Protein AF-A0A526YGH2-F1 (afdb_monomer_lite)

Radius of gyration: 30.66 Å; chains: 1; bounding box: 56×31×83 Å

Sequence (84 aa):
VVLAAILLIVPGFITDILGILLLLPPVRDLAWRRLKGRIVMATSFGTGGFRARQRDKTIDLDDSDYSRGDEHGPDSPWRRLKDE

Structure (mmCIF, N/CA/C/O backbone):
data_AF-A0A526YGH2-F1
#
_entry.id   AF-A0A526YGH2-F1
#
loop_
_atom_site.group_PDB
_atom_site.id
_atom_site.type_symbol
_atom_site.label_atom_id
_atom_site.label_alt_id
_atom_site.label_comp_id
_atom_site.label_asym_id
_atom_site.label_entity_id
_atom_site.label_seq_id
_atom_site.pdbx_PDB_ins_code
_atom_site.Cartn_x
_atom_site.Cartn_y
_atom_site.Cartn_z
_atom_site.occupancy
_atom_site.B_iso_or_equiv
_atom_site.auth_seq_id
_atom_site.auth_comp_id
_atom_site.auth_asym_id
_atom_site.auth_atom_id
_atom_site.pdbx_PDB_model_num
ATOM 1 N N . VAL A 1 1 ? 22.034 -10.099 -24.103 1.00 73.00 1 VAL A N 1
ATOM 2 C CA . VAL A 1 1 ? 21.225 -8.867 -24.293 1.00 73.00 1 VAL A CA 1
ATOM 3 C C . VAL A 1 1 ? 19.720 -9.105 -24.208 1.00 73.00 1 VAL A C 1
ATOM 5 O O . VAL A 1 1 ? 19.088 -8.434 -23.410 1.00 73.00 1 VAL A O 1
ATOM 8 N N . VAL A 1 2 ? 19.141 -10.080 -24.921 1.00 83.56 2 VAL A N 1
ATOM 9 C CA . VAL A 1 2 ? 17.677 -10.332 -24.917 1.00 83.56 2 VAL A CA 1
ATOM 10 C C . VAL A 1 2 ? 17.106 -10.640 -23.525 1.00 83.56 2 VAL A C 1
ATOM 12 O O . VAL A 1 2 ? 16.117 -10.037 -23.126 1.00 83.56 2 VAL A O 1
ATOM 15 N N . LEU A 1 3 ? 17.758 -11.514 -22.749 1.00 84.69 3 LEU A N 1
ATOM 16 C CA . LEU A 1 3 ? 17.311 -11.832 -21.388 1.00 84.69 3 LEU A CA 1
ATOM 17 C C . LEU A 1 3 ? 17.319 -10.593 -20.482 1.00 84.69 3 LEU A C 1
ATOM 19 O O . LEU A 1 3 ? 16.371 -10.382 -19.742 1.00 84.69 3 LEU A O 1
ATOM 23 N N . ALA A 1 4 ? 18.348 -9.747 -20.593 1.00 84.00 4 ALA A N 1
ATOM 24 C CA . ALA A 1 4 ? 18.441 -8.496 -19.844 1.00 84.00 4 ALA A CA 1
ATOM 25 C C . ALA A 1 4 ? 17.341 -7.500 -20.247 1.00 84.00 4 ALA A C 1
ATOM 27 O O . ALA A 1 4 ? 16.803 -6.823 -19.384 1.00 84.00 4 ALA A O 1
ATOM 28 N N . ALA A 1 5 ? 16.959 -7.452 -21.527 1.00 82.44 5 ALA A N 1
ATOM 29 C CA . ALA A 1 5 ? 15.844 -6.629 -21.993 1.00 82.44 5 ALA A CA 1
ATOM 30 C C . ALA A 1 5 ? 14.493 -7.111 -21.427 1.00 82.44 5 ALA A C 1
ATOM 32 O O . ALA A 1 5 ? 13.710 -6.303 -20.935 1.00 82.44 5 ALA A O 1
ATOM 33 N N . ILE A 1 6 ? 14.243 -8.425 -21.415 1.00 85.88 6 ILE A N 1
ATOM 34 C CA . ILE A 1 6 ? 13.043 -9.012 -20.792 1.00 85.88 6 ILE A CA 1
ATOM 35 C C . ILE A 1 6 ? 13.046 -8.746 -19.284 1.00 85.88 6 ILE A C 1
ATOM 37 O O . ILE A 1 6 ? 12.045 -8.303 -18.732 1.00 85.88 6 ILE A O 1
ATOM 41 N N . LEU A 1 7 ? 14.187 -8.947 -18.622 1.00 82.50 7 LEU A N 1
ATOM 42 C CA . LEU A 1 7 ? 14.345 -8.703 -17.190 1.00 82.50 7 LEU A CA 1
ATOM 43 C C . LEU A 1 7 ? 14.252 -7.216 -16.817 1.00 82.50 7 LEU A C 1
ATOM 45 O O . LEU A 1 7 ? 14.071 -6.919 -15.647 1.00 82.50 7 LEU A O 1
ATOM 49 N N . LEU A 1 8 ? 14.374 -6.291 -17.774 1.00 79.44 8 LEU A N 1
ATOM 50 C CA . LEU A 1 8 ? 14.172 -4.856 -17.559 1.00 79.44 8 LEU A CA 1
ATOM 51 C C . LEU A 1 8 ? 12.686 -4.475 -17.676 1.00 79.44 8 LEU A C 1
ATOM 53 O O . LEU A 1 8 ? 12.192 -3.659 -16.904 1.00 79.44 8 LEU A O 1
ATOM 57 N N . ILE A 1 9 ? 11.967 -5.094 -18.617 1.00 78.56 9 ILE A N 1
ATOM 58 C CA . ILE A 1 9 ? 10.542 -4.835 -18.876 1.00 78.56 9 ILE A CA 1
ATOM 59 C C . ILE A 1 9 ? 9.662 -5.519 -17.824 1.00 78.56 9 ILE A C 1
ATOM 61 O O . ILE A 1 9 ? 8.773 -4.895 -17.252 1.00 78.56 9 ILE A O 1
ATOM 65 N N . VAL A 1 10 ? 9.912 -6.798 -17.544 1.00 86.81 10 VAL A N 1
ATOM 66 C CA . VAL A 1 10 ? 9.060 -7.643 -16.694 1.00 86.81 10 VAL A CA 1
ATOM 67 C C . VAL A 1 10 ? 8.868 -7.114 -15.263 1.00 86.81 10 VAL A C 1
ATOM 69 O O . VAL A 1 10 ? 7.719 -7.092 -14.816 1.00 86.81 10 VAL A O 1
ATOM 72 N N . PRO A 1 11 ? 9.903 -6.666 -14.521 1.00 81.00 11 PRO A N 1
ATOM 73 C CA . PRO A 1 11 ? 9.703 -6.236 -13.137 1.00 81.00 11 PRO A CA 1
ATOM 74 C C . PRO A 1 11 ? 8.867 -4.955 -13.032 1.00 81.00 11 PRO A C 1
ATOM 76 O O . PRO A 1 11 ? 8.011 -4.857 -12.149 1.00 81.00 11 PRO A O 1
ATOM 79 N N . GLY A 1 12 ? 9.065 -3.999 -13.947 1.00 82.88 12 GLY A N 1
ATOM 80 C CA . GLY A 1 12 ? 8.267 -2.772 -14.006 1.00 82.88 12 GLY A CA 1
ATOM 81 C C . GLY A 1 12 ? 6.841 -3.028 -14.494 1.00 82.88 12 GLY A C 1
ATOM 82 O O . GLY A 1 12 ? 5.891 -2.556 -13.880 1.00 82.88 12 GLY A O 1
ATOM 83 N N . PHE A 1 13 ? 6.685 -3.844 -15.538 1.00 88.19 13 PHE A N 1
ATOM 84 C CA . PHE A 1 13 ? 5.399 -4.132 -16.178 1.00 88.19 13 PHE A CA 1
ATOM 85 C C . PHE A 1 13 ? 4.409 -4.861 -15.261 1.00 88.19 13 PHE A C 1
ATOM 87 O O . PHE A 1 13 ? 3.239 -4.491 -15.191 1.00 88.19 13 PHE A O 1
ATOM 94 N N . ILE A 1 14 ? 4.862 -5.877 -14.516 1.00 88.31 14 ILE A N 1
ATOM 95 C CA . ILE A 1 14 ? 3.974 -6.597 -13.587 1.00 88.31 14 ILE A CA 1
ATOM 96 C C . ILE A 1 14 ? 3.523 -5.679 -12.447 1.00 88.31 14 ILE A C 1
ATOM 98 O O . ILE A 1 14 ? 2.353 -5.695 -12.064 1.00 88.31 14 ILE A O 1
ATOM 102 N N . THR A 1 15 ? 4.434 -4.858 -11.927 1.00 87.00 15 THR A N 1
ATOM 103 C CA . THR A 1 15 ? 4.124 -3.921 -10.842 1.00 87.00 15 THR A CA 1
ATOM 104 C C . THR A 1 15 ? 3.182 -2.806 -11.310 1.00 87.00 15 THR A C 1
ATOM 106 O O . THR A 1 15 ? 2.277 -2.446 -10.563 1.00 87.00 15 THR A O 1
ATOM 109 N N . ASP A 1 16 ? 3.331 -2.315 -12.545 1.00 89.44 16 ASP A N 1
ATOM 110 C CA . ASP A 1 16 ? 2.449 -1.310 -13.161 1.00 89.44 16 ASP A CA 1
ATOM 111 C C . ASP A 1 16 ? 1.009 -1.825 -13.310 1.00 89.44 16 ASP A C 1
ATOM 113 O O . ASP A 1 16 ? 0.066 -1.194 -12.831 1.00 89.44 16 ASP A O 1
ATOM 117 N N . ILE A 1 17 ? 0.834 -3.041 -13.845 1.00 92.69 17 ILE A N 1
ATOM 118 C CA . ILE A 1 17 ? -0.486 -3.681 -13.947 1.00 92.69 17 ILE A CA 1
ATOM 119 C C . ILE A 1 17 ? -1.114 -3.860 -12.566 1.00 92.69 17 ILE A C 1
ATOM 121 O O . ILE A 1 17 ? -2.284 -3.533 -12.379 1.00 92.69 17 ILE A O 1
ATOM 125 N N . LEU A 1 18 ? -0.359 -4.369 -11.588 1.00 91.56 18 LEU A N 1
ATOM 126 C CA . LEU A 1 18 ? -0.866 -4.545 -10.225 1.00 91.56 18 LEU A CA 1
ATOM 127 C C . LEU A 1 18 ? -1.227 -3.206 -9.574 1.00 91.56 18 LEU A C 1
ATOM 129 O O . LEU A 1 18 ? -2.236 -3.133 -8.876 1.00 91.56 18 LEU A O 1
ATOM 133 N N . GLY A 1 19 ? -0.445 -2.153 -9.822 1.00 89.56 19 GLY A N 1
ATOM 134 C CA . GLY A 1 19 ? -0.713 -0.798 -9.349 1.00 89.56 19 GLY A CA 1
ATOM 135 C C . GLY A 1 19 ? -2.005 -0.229 -9.929 1.00 89.56 19 GLY A C 1
ATOM 136 O O . GLY A 1 19 ? -2.873 0.208 -9.175 1.00 89.56 19 GLY A O 1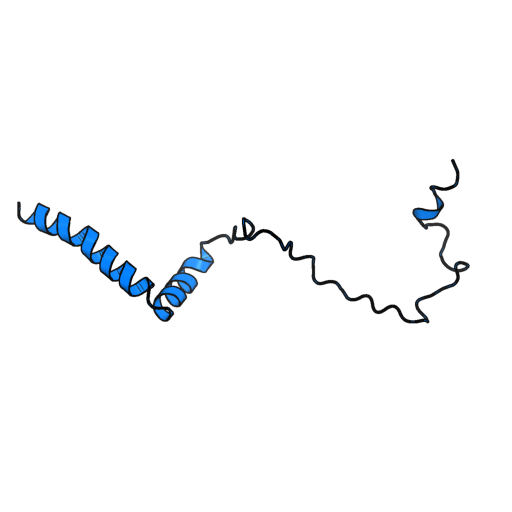
ATOM 137 N N . ILE A 1 20 ? -2.180 -0.313 -11.250 1.00 93.12 20 ILE A N 1
ATOM 138 C CA . ILE A 1 20 ? -3.407 0.114 -11.938 1.00 93.12 20 ILE A CA 1
ATOM 139 C C . ILE A 1 20 ? -4.610 -0.703 -11.457 1.00 93.12 20 ILE A C 1
ATOM 141 O O . ILE A 1 20 ? -5.677 -0.147 -11.193 1.00 93.12 20 ILE A O 1
ATOM 145 N N . LEU A 1 21 ? -4.446 -2.015 -11.282 1.00 92.69 21 LEU A N 1
ATOM 146 C CA . LEU A 1 21 ? -5.506 -2.881 -10.782 1.00 92.69 21 LEU A CA 1
ATOM 147 C C . LEU A 1 21 ? -5.906 -2.481 -9.353 1.00 92.69 21 LEU A C 1
ATOM 149 O O . LEU A 1 21 ? -7.092 -2.413 -9.060 1.00 92.69 21 LEU A O 1
ATOM 153 N N . LEU A 1 22 ? -4.947 -2.152 -8.480 1.00 89.56 22 LEU A N 1
ATOM 154 C CA . LEU A 1 22 ? -5.200 -1.724 -7.098 1.00 89.56 22 LEU A CA 1
ATOM 155 C C . LEU A 1 22 ? -5.870 -0.340 -6.998 1.00 89.56 22 LEU A C 1
ATOM 157 O O . LEU A 1 22 ? -6.515 -0.055 -5.989 1.00 89.56 22 LEU A O 1
ATOM 161 N N . LEU A 1 23 ? -5.749 0.517 -8.020 1.00 90.25 23 LEU A N 1
ATOM 162 C CA . LEU A 1 23 ? -6.488 1.785 -8.081 1.00 90.25 23 LEU A CA 1
ATOM 163 C C . LEU A 1 23 ? -8.000 1.560 -8.207 1.00 90.25 23 LEU A C 1
ATOM 165 O O . LEU A 1 23 ? -8.784 2.410 -7.780 1.00 90.25 23 LEU A O 1
ATOM 169 N N . LEU A 1 24 ? -8.423 0.412 -8.745 1.00 93.00 24 LEU A N 1
ATOM 170 C CA . LEU A 1 24 ? -9.833 0.057 -8.804 1.00 93.00 24 LEU A CA 1
ATOM 171 C C . LEU A 1 24 ? -10.354 -0.263 -7.389 1.00 93.00 24 LEU A C 1
ATOM 173 O O . LEU A 1 24 ? -9.847 -1.187 -6.739 1.00 93.00 24 LEU A O 1
ATOM 177 N N . PRO A 1 25 ? -11.425 0.416 -6.926 1.00 84.00 25 PRO A N 1
ATOM 178 C CA . PRO A 1 25 ? -12.019 0.184 -5.609 1.00 84.00 25 PRO A CA 1
ATOM 179 C C . PRO A 1 25 ? -12.281 -1.296 -5.265 1.00 84.00 25 PRO A C 1
ATOM 181 O O . PRO A 1 25 ? -11.872 -1.720 -4.182 1.00 84.00 25 PRO A O 1
ATOM 184 N N . PRO A 1 26 ? -12.878 -2.125 -6.153 1.00 86.25 26 PRO A N 1
ATOM 185 C CA . PRO A 1 26 ? -13.177 -3.517 -5.807 1.00 86.25 26 PRO A CA 1
ATOM 186 C C . PRO A 1 26 ? -11.921 -4.379 -5.606 1.00 86.25 26 PRO A C 1
ATOM 188 O O . PRO A 1 26 ? -11.926 -5.310 -4.799 1.00 86.25 26 PRO A O 1
ATOM 191 N N . VAL A 1 27 ? -10.831 -4.074 -6.313 1.00 90.06 27 VAL A N 1
ATOM 192 C CA . VAL A 1 27 ? -9.573 -4.830 -6.227 1.00 90.06 27 VAL A CA 1
ATOM 193 C C . VAL A 1 27 ? -8.853 -4.488 -4.930 1.00 90.06 27 VAL A C 1
ATOM 195 O O . VAL A 1 27 ? -8.381 -5.389 -4.232 1.00 90.06 27 VAL A O 1
ATOM 198 N N . ARG A 1 28 ? -8.817 -3.198 -4.573 1.00 86.31 28 ARG A N 1
ATOM 199 C CA . ARG A 1 28 ? -8.260 -2.739 -3.299 1.00 86.31 28 ARG A CA 1
ATOM 200 C C . ARG A 1 28 ? -8.941 -3.423 -2.120 1.00 86.31 28 ARG A C 1
ATOM 202 O O . ARG A 1 28 ? -8.254 -3.908 -1.225 1.00 86.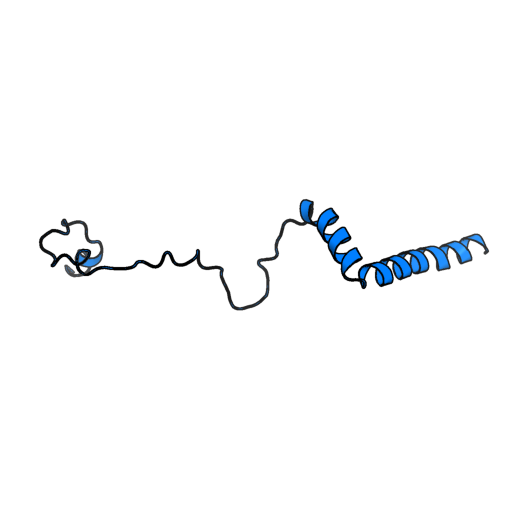31 28 ARG A O 1
ATOM 209 N N . ASP A 1 29 ? -10.268 -3.515 -2.136 1.00 86.38 29 ASP A N 1
ATOM 210 C CA . ASP A 1 29 ? -11.031 -4.132 -1.050 1.00 86.38 29 ASP A CA 1
ATOM 211 C C . ASP A 1 29 ? -10.732 -5.632 -0.918 1.00 86.38 29 ASP A C 1
ATOM 213 O O . ASP A 1 29 ? -10.611 -6.152 0.195 1.00 86.38 29 ASP A O 1
ATOM 217 N N . LEU A 1 30 ? -10.559 -6.338 -2.040 1.00 87.88 30 LEU A N 1
ATOM 218 C CA . LEU A 1 30 ? -10.149 -7.743 -2.044 1.00 87.88 30 LEU A CA 1
ATOM 219 C C . LEU A 1 30 ? -8.725 -7.923 -1.497 1.00 87.88 30 LEU A C 1
ATOM 221 O O . LEU A 1 30 ? -8.490 -8.807 -0.666 1.00 87.88 30 LEU A O 1
ATOM 225 N N . ALA A 1 31 ? -7.793 -7.065 -1.918 1.00 87.06 31 ALA A N 1
ATOM 226 C CA . ALA A 1 31 ? -6.425 -7.052 -1.409 1.00 87.06 31 ALA A CA 1
ATOM 227 C C . ALA A 1 31 ? -6.401 -6.789 0.107 1.00 87.06 31 ALA A C 1
ATOM 229 O O . ALA A 1 31 ? -5.756 -7.527 0.855 1.00 87.06 31 ALA A O 1
ATOM 230 N N . TRP A 1 32 ? -7.192 -5.821 0.585 1.00 86.38 32 TRP A N 1
ATOM 231 C CA . TRP A 1 32 ? -7.341 -5.516 2.010 1.00 86.38 32 TRP A CA 1
ATOM 232 C C . TRP A 1 32 ? -7.920 -6.688 2.796 1.00 86.38 32 TRP A C 1
ATOM 234 O O . TRP A 1 32 ? -7.400 -7.022 3.856 1.00 86.38 32 TRP A O 1
ATOM 244 N N . ARG A 1 33 ? -8.953 -7.366 2.284 1.00 84.56 33 ARG A N 1
ATOM 245 C CA . ARG A 1 33 ? -9.534 -8.553 2.940 1.00 84.56 33 ARG A CA 1
ATOM 246 C C . ARG A 1 33 ? -8.511 -9.675 3.116 1.00 84.56 33 ARG A C 1
ATOM 248 O O . ARG A 1 33 ? -8.536 -10.353 4.140 1.00 84.56 33 ARG A O 1
ATOM 255 N N . ARG A 1 34 ? -7.603 -9.859 2.152 1.00 83.62 34 ARG A N 1
ATOM 256 C CA . ARG A 1 34 ? -6.528 -10.862 2.230 1.00 83.62 34 ARG A CA 1
ATOM 257 C C . ARG A 1 34 ? -5.378 -10.446 3.145 1.00 83.62 34 ARG A C 1
ATOM 259 O O . ARG A 1 34 ? -4.787 -11.313 3.782 1.00 83.62 34 ARG A O 1
ATOM 266 N N . LEU A 1 35 ? -5.083 -9.151 3.242 1.00 80.69 35 LEU A N 1
ATOM 267 C CA . LEU A 1 35 ? -3.948 -8.639 4.014 1.00 80.69 35 LEU A CA 1
ATOM 268 C C . LEU A 1 35 ? -4.306 -8.264 5.467 1.00 80.69 35 LEU A C 1
ATOM 270 O O . LEU A 1 35 ? -3.443 -8.312 6.343 1.00 80.69 35 LEU A O 1
ATOM 274 N N . LYS A 1 36 ? -5.587 -7.986 5.759 1.00 75.94 36 LYS A N 1
ATOM 275 C CA . LYS A 1 36 ? -6.110 -7.588 7.084 1.00 75.94 36 LYS A CA 1
ATOM 276 C C . LYS A 1 36 ? -5.742 -8.556 8.211 1.00 75.94 36 LYS A C 1
ATOM 278 O O . LYS A 1 36 ? -5.551 -8.115 9.335 1.00 75.94 36 LYS A O 1
ATOM 283 N N . GLY A 1 37 ? -5.631 -9.855 7.931 1.00 73.94 37 GLY A N 1
ATOM 284 C CA . GLY A 1 37 ? -5.271 -10.856 8.943 1.00 73.94 37 GLY A CA 1
ATOM 285 C C . GLY A 1 37 ? -3.811 -10.796 9.408 1.00 73.94 37 GLY A C 1
ATOM 286 O O . GLY A 1 37 ? -3.491 -11.364 10.445 1.00 73.94 37 GLY A O 1
ATOM 287 N N . ARG A 1 38 ? -2.925 -10.129 8.652 1.00 69.75 38 ARG A N 1
ATOM 288 C CA . ARG A 1 38 ? -1.485 -10.014 8.957 1.00 69.75 38 ARG A CA 1
ATOM 289 C C . ARG A 1 38 ? -1.062 -8.610 9.378 1.00 69.75 38 ARG A C 1
ATOM 291 O O . ARG A 1 38 ? 0.021 -8.440 9.926 1.00 69.75 38 ARG A O 1
ATOM 298 N N . ILE A 1 39 ? -1.903 -7.613 9.126 1.00 68.38 39 ILE A N 1
ATOM 299 C CA . ILE A 1 39 ? -1.679 -6.246 9.585 1.00 68.38 39 ILE A CA 1
ATOM 300 C C . ILE A 1 39 ? -2.231 -6.160 11.009 1.00 68.38 39 ILE A C 1
ATOM 302 O O . ILE A 1 39 ? -3.439 -6.021 11.206 1.00 68.38 39 ILE A O 1
ATOM 306 N N . VAL A 1 40 ? -1.349 -6.242 12.011 1.00 62.56 40 VAL A N 1
ATOM 307 C CA . VAL A 1 40 ? -1.669 -5.753 13.358 1.00 62.56 40 VAL A CA 1
ATOM 308 C C . VAL A 1 40 ? -2.044 -4.292 13.171 1.00 62.56 40 VAL A C 1
ATOM 310 O O . VAL A 1 40 ? -1.218 -3.498 12.725 1.00 62.56 40 VAL A O 1
ATOM 313 N N . MET A 1 41 ? -3.312 -3.957 13.408 1.00 58.16 41 MET A N 1
ATOM 314 C CA . MET A 1 41 ? -3.824 -2.599 13.274 1.00 58.16 41 MET A CA 1
ATOM 315 C C . MET A 1 41 ? -3.142 -1.698 14.311 1.00 58.16 41 MET A C 1
ATOM 317 O O . MET A 1 41 ? -3.734 -1.341 15.320 1.00 58.16 41 MET A O 1
ATOM 321 N N . ALA A 1 42 ? -1.919 -1.252 14.031 1.00 56.47 42 ALA A N 1
ATOM 322 C CA . ALA A 1 42 ? -1.305 -0.082 14.651 1.00 56.47 42 ALA A CA 1
ATOM 323 C C . ALA A 1 42 ? -1.912 1.207 14.059 1.00 56.47 42 ALA A C 1
ATOM 325 O O . ALA A 1 42 ? -1.240 2.216 13.887 1.00 56.47 42 ALA A O 1
ATOM 326 N N . THR A 1 43 ? -3.208 1.175 13.724 1.00 53.00 43 THR A N 1
ATOM 327 C CA . THR A 1 43 ? -3.969 2.315 13.194 1.00 53.00 43 THR A CA 1
ATOM 328 C C . THR A 1 43 ? -4.215 3.378 14.272 1.00 53.00 43 THR A C 1
ATOM 330 O O . THR A 1 43 ? -4.720 4.456 13.983 1.00 53.00 43 THR A O 1
ATOM 333 N N . SER A 1 44 ? -3.795 3.133 15.513 1.00 52.22 44 SER A N 1
ATOM 334 C CA . SER A 1 44 ? -3.784 4.109 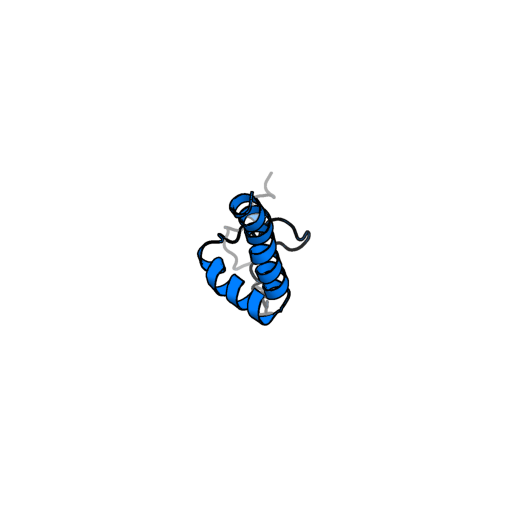16.601 1.00 52.22 44 SER A CA 1
ATOM 335 C C . SER A 1 44 ? -2.588 5.073 16.551 1.00 52.22 44 SER A C 1
ATOM 337 O O . SER A 1 44 ? -2.110 5.499 17.598 1.00 52.22 44 SER A O 1
ATOM 339 N N . PHE A 1 45 ? -2.095 5.432 15.364 1.00 53.38 45 PHE A N 1
ATOM 340 C CA . PHE A 1 45 ? -1.117 6.507 15.204 1.00 53.38 45 PHE A CA 1
ATOM 341 C C . PHE A 1 45 ? -1.532 7.418 14.044 1.00 53.38 45 PHE A C 1
ATOM 343 O O . PHE A 1 45 ? -1.202 7.172 12.890 1.00 53.38 45 PHE A O 1
ATOM 350 N N . GLY A 1 46 ? -2.259 8.491 14.377 1.00 48.28 46 GLY A N 1
ATOM 351 C CA . GLY A 1 46 ? -2.250 9.719 13.578 1.00 48.28 46 GLY A CA 1
ATOM 352 C C . GLY A 1 46 ? -3.443 10.002 12.661 1.00 48.28 46 GLY A C 1
ATOM 353 O O . GLY A 1 46 ? -3.262 10.264 11.480 1.00 48.28 46 GLY A O 1
ATOM 354 N N . THR A 1 47 ? -4.651 10.116 13.212 1.00 46.22 47 THR A N 1
ATOM 355 C CA . THR A 1 47 ? -5.526 11.247 12.851 1.00 46.22 47 THR A CA 1
ATOM 356 C C . THR A 1 47 ? -5.785 11.982 14.158 1.00 46.22 47 THR A C 1
ATOM 358 O O . THR A 1 47 ? -6.415 11.438 15.064 1.00 46.22 47 THR A O 1
ATOM 361 N N . GLY A 1 48 ? -5.155 13.143 14.335 1.00 51.94 48 GLY A N 1
ATOM 362 C CA . GLY A 1 48 ? -5.231 13.901 15.581 1.00 51.94 48 GLY A CA 1
ATOM 363 C C . GLY A 1 48 ? -6.684 14.187 15.958 1.00 51.94 48 GLY A C 1
ATOM 364 O O . GLY A 1 48 ? -7.428 14.733 15.153 1.00 51.94 48 GLY A O 1
ATOM 365 N N . GLY A 1 49 ? -7.082 13.813 17.177 1.00 48.47 49 GLY A N 1
ATOM 366 C CA . GLY A 1 49 ? -8.264 14.396 17.816 1.00 48.47 49 GLY A CA 1
ATOM 367 C C . GLY A 1 49 ? -9.182 13.462 18.594 1.00 48.47 49 GLY A C 1
ATOM 368 O O . GLY A 1 49 ? -9.805 13.927 19.539 1.00 48.47 49 GLY A O 1
ATOM 369 N N . PHE A 1 50 ? -9.263 12.166 18.296 1.00 46.81 50 PHE A N 1
ATOM 370 C CA . PHE A 1 50 ? -10.282 11.328 18.940 1.00 46.81 50 PHE A CA 1
ATOM 371 C C . PHE A 1 50 ? -9.678 10.055 19.520 1.00 46.81 50 PHE A C 1
ATOM 373 O O . PHE A 1 50 ? -9.620 9.006 18.883 1.00 46.81 50 PHE A O 1
ATOM 380 N N . ARG A 1 51 ? -9.274 10.140 20.796 1.00 50.53 51 ARG A N 1
ATOM 381 C CA . ARG A 1 51 ? -9.337 8.963 21.666 1.00 50.53 51 ARG A CA 1
ATOM 382 C C . ARG A 1 51 ? -10.786 8.498 21.603 1.00 50.53 51 ARG A C 1
ATOM 384 O O . ARG A 1 51 ? -11.675 9.262 21.974 1.00 50.53 51 ARG A O 1
ATOM 391 N N . ALA A 1 52 ? -11.020 7.276 21.136 1.00 51.34 52 ALA A N 1
ATOM 392 C CA . ALA A 1 52 ? -12.277 6.595 21.376 1.00 51.34 52 ALA A CA 1
ATOM 393 C C . ALA A 1 52 ? -12.397 6.430 22.896 1.00 51.34 52 ALA A C 1
ATOM 395 O O . ALA A 1 52 ? -11.947 5.442 23.474 1.00 51.34 52 ALA A O 1
ATOM 396 N N . ARG A 1 53 ? -12.921 7.467 23.559 1.00 52.50 53 ARG A N 1
ATOM 397 C CA . ARG A 1 53 ? -13.453 7.362 24.904 1.00 52.50 53 ARG A CA 1
ATOM 398 C C . ARG A 1 53 ? -14.500 6.273 24.780 1.00 52.50 53 ARG A C 1
ATOM 400 O O . ARG A 1 53 ? -15.415 6.396 23.966 1.00 52.50 53 ARG A O 1
ATOM 407 N N . GLN A 1 54 ? -14.255 5.172 25.486 1.00 54.16 54 GLN A N 1
ATOM 408 C CA . GLN A 1 54 ? -15.234 4.148 25.807 1.00 54.16 54 GLN A CA 1
ATOM 409 C C . GLN A 1 54 ? -16.599 4.817 25.844 1.00 54.16 54 GLN A C 1
ATOM 411 O O . GLN A 1 54 ? -16.786 5.733 26.644 1.00 54.16 54 GLN A O 1
ATOM 416 N N . ARG A 1 55 ? -17.435 4.453 24.863 1.00 54.50 55 ARG A N 1
ATOM 417 C CA . ARG A 1 55 ? -18.746 5.037 24.600 1.00 54.50 55 ARG A CA 1
ATOM 418 C C . ARG A 1 55 ? -19.375 5.375 25.935 1.00 54.50 55 ARG A C 1
ATOM 420 O O . ARG A 1 55 ? -19.565 4.476 26.754 1.00 54.50 55 ARG A O 1
ATOM 427 N N . ASP A 1 56 ? -19.542 6.674 26.138 1.00 53.53 56 ASP A N 1
ATOM 428 C CA . ASP A 1 56 ? -20.125 7.257 27.326 1.00 53.53 56 ASP A CA 1
ATOM 429 C C . ASP A 1 56 ? -21.381 6.445 27.626 1.00 53.53 56 ASP A C 1
ATOM 431 O O . ASP A 1 56 ? -22.304 6.376 26.810 1.00 53.53 56 ASP A O 1
ATOM 435 N N . LYS A 1 57 ? -21.337 5.682 28.718 1.00 58.7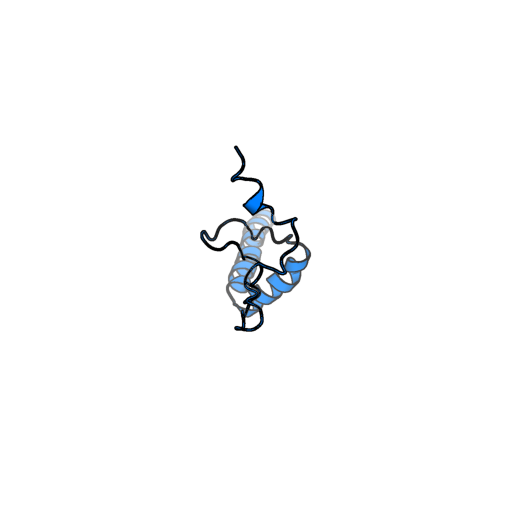2 57 LYS A N 1
ATOM 436 C CA . LYS A 1 57 ? -22.526 5.051 29.263 1.00 58.72 57 LYS A CA 1
ATOM 437 C C . LYS A 1 57 ? -23.314 6.247 29.755 1.00 58.72 57 LYS A C 1
ATOM 439 O O . LYS A 1 57 ? -22.987 6.746 30.821 1.00 58.72 57 LYS A O 1
ATOM 444 N N . THR A 1 58 ? -24.216 6.772 28.928 1.00 62.59 58 THR A N 1
ATOM 445 C CA . THR A 1 58 ? -25.093 7.878 29.305 1.00 62.59 58 THR A CA 1
ATOM 446 C C . THR A 1 58 ? -25.719 7.491 30.636 1.00 62.59 58 THR A C 1
ATOM 448 O O . THR A 1 58 ? -26.435 6.494 30.725 1.00 62.59 58 THR A O 1
ATOM 451 N N . ILE A 1 59 ? -25.292 8.178 31.692 1.00 66.50 59 ILE A N 1
ATOM 452 C CA . ILE A 1 59 ? -25.834 7.987 33.026 1.00 66.50 59 ILE A CA 1
ATOM 453 C C . ILE A 1 59 ? -27.056 8.890 33.043 1.00 66.50 59 ILE A C 1
ATOM 455 O O . ILE A 1 59 ? -26.935 10.087 33.295 1.00 66.50 59 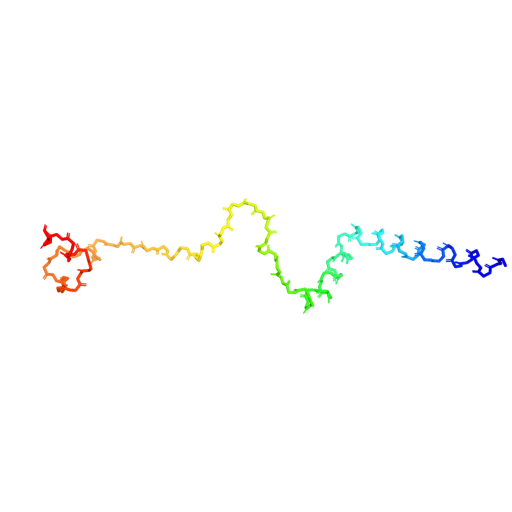ILE A O 1
ATOM 459 N N . ASP A 1 60 ? -28.199 8.326 32.663 1.00 75.31 60 ASP A N 1
ATOM 460 C CA . ASP A 1 60 ? -29.484 8.973 32.885 1.00 75.31 60 ASP A CA 1
ATOM 461 C C . ASP A 1 60 ? -29.719 8.941 34.395 1.00 75.31 60 ASP A C 1
ATOM 463 O O . ASP A 1 60 ? -29.987 7.884 34.957 1.00 75.31 60 ASP A O 1
ATOM 467 N N . LEU A 1 61 ? -29.489 10.082 35.042 1.00 76.00 61 LEU A N 1
ATOM 468 C CA . LEU A 1 61 ? -29.799 10.291 36.451 1.00 76.00 61 LEU A CA 1
ATOM 469 C C . LEU A 1 61 ? -31.273 10.676 36.538 1.00 76.00 61 LEU A C 1
ATOM 471 O O . LEU A 1 61 ? -31.669 11.686 35.947 1.00 76.00 61 LEU A O 1
ATOM 475 N N . ASP A 1 62 ? -32.070 9.887 37.251 1.00 79.62 62 ASP A N 1
ATOM 476 C CA . ASP A 1 62 ? -33.446 10.256 37.574 1.00 79.62 62 ASP A CA 1
ATOM 477 C C . ASP A 1 62 ? -33.539 10.945 38.950 1.00 79.62 62 ASP A C 1
ATOM 479 O O . ASP A 1 62 ? -32.594 10.950 39.741 1.00 79.62 62 ASP A O 1
ATOM 483 N N . ASP A 1 63 ? -34.680 11.572 39.248 1.00 74.19 63 ASP A N 1
ATOM 484 C CA . ASP A 1 63 ? -34.890 12.249 40.538 1.00 74.19 63 ASP A CA 1
ATOM 485 C C . ASP A 1 63 ? -34.865 11.274 41.734 1.00 74.19 63 ASP A C 1
ATOM 487 O O . ASP A 1 63 ? -34.717 11.713 42.875 1.00 74.19 63 ASP A O 1
ATOM 491 N N . SER A 1 64 ? -35.002 9.962 41.499 1.00 72.25 64 SER A N 1
ATOM 492 C CA . SER A 1 64 ? -34.929 8.930 42.538 1.00 72.25 64 SER A CA 1
ATOM 493 C C . SER A 1 64 ? -33.503 8.455 42.832 1.00 72.25 64 SER A C 1
ATOM 495 O O . SER A 1 64 ? -33.242 7.997 43.944 1.00 72.25 64 SER A O 1
ATOM 497 N N . ASP A 1 65 ? -32.564 8.660 41.904 1.00 75.50 65 ASP A N 1
ATOM 498 C CA . ASP A 1 65 ? -31.125 8.474 42.120 1.00 75.50 65 ASP A CA 1
ATOM 499 C C . ASP A 1 65 ? -30.529 9.554 43.045 1.00 75.50 65 ASP A C 1
ATOM 501 O O . ASP A 1 65 ? -29.432 9.392 43.593 1.00 75.50 65 ASP A O 1
ATOM 505 N N . TYR A 1 66 ? -31.237 10.672 43.245 1.00 70.38 66 TYR A N 1
ATOM 506 C CA . TYR A 1 66 ? -30.834 11.724 44.171 1.00 70.38 66 TYR A CA 1
ATOM 507 C C . TYR A 1 66 ? -31.252 11.392 45.613 1.00 70.38 66 TYR A C 1
ATOM 509 O O . TYR A 1 66 ? -32.394 11.615 46.014 1.00 70.38 66 TYR A O 1
ATOM 517 N N . SER A 1 67 ? -30.303 10.951 46.447 1.00 70.81 67 SER A N 1
ATOM 518 C CA . SER A 1 67 ? -30.491 10.906 47.903 1.00 70.81 67 SER A CA 1
ATOM 519 C C . SER A 1 67 ? -29.815 12.100 48.584 1.00 70.81 67 SER A C 1
ATOM 521 O O . SER A 1 67 ? -28.610 12.342 48.459 1.00 70.81 67 SER A O 1
ATOM 523 N N . ARG A 1 68 ? -30.609 12.887 49.327 1.00 69.62 68 ARG A N 1
ATOM 524 C CA . ARG A 1 68 ? -30.079 13.916 50.233 1.00 69.62 68 ARG A CA 1
ATOM 525 C C . ARG A 1 68 ? -29.281 13.176 51.311 1.00 69.62 68 ARG A C 1
ATOM 527 O O . ARG A 1 68 ? -29.786 12.218 51.879 1.00 69.62 68 ARG A O 1
ATOM 534 N N . GLY A 1 69 ? -28.013 13.557 51.471 1.00 63.47 69 GLY A N 1
ATOM 535 C CA . GLY A 1 69 ? -26.934 12.779 52.091 1.00 63.47 69 GLY A CA 1
ATOM 536 C C . GLY A 1 69 ? -27.082 12.408 53.568 1.00 63.47 69 GLY A C 1
ATOM 537 O O . GLY A 1 69 ? -26.225 12.773 54.369 1.00 63.47 69 GLY A O 1
ATOM 538 N N . ASP A 1 70 ? -28.084 11.595 53.877 1.00 58.56 70 ASP A N 1
ATOM 539 C CA . ASP A 1 70 ? -28.257 10.921 55.160 1.00 58.56 70 ASP A CA 1
ATOM 540 C C . ASP A 1 70 ? -27.974 9.406 55.009 1.00 58.56 70 ASP A C 1
ATOM 542 O O . ASP A 1 70 ? -27.621 8.739 55.978 1.00 58.56 70 ASP A O 1
ATOM 546 N N . GLU A 1 71 ? -28.059 8.869 53.778 1.00 57.88 71 GLU A N 1
ATOM 547 C CA . GLU A 1 71 ? -27.913 7.433 53.460 1.00 57.88 71 GLU A CA 1
ATOM 548 C C . GLU A 1 71 ? -26.583 7.046 52.788 1.00 57.88 71 GLU A C 1
ATOM 550 O O . GLU A 1 71 ? -26.252 5.863 52.697 1.00 57.88 71 GLU A O 1
ATOM 555 N N . HIS A 1 72 ? -25.776 8.012 52.340 1.00 58.72 72 HIS A N 1
ATOM 556 C CA . HIS A 1 72 ? -24.442 7.712 51.821 1.00 58.72 72 HIS A CA 1
ATOM 557 C C . HIS A 1 72 ? -23.496 7.446 52.995 1.00 58.72 72 HIS A C 1
ATOM 559 O O . HIS A 1 72 ? -23.051 8.370 53.679 1.00 58.72 72 HIS A O 1
ATOM 565 N N . GLY A 1 73 ? -23.219 6.160 53.231 1.00 61.66 73 GLY A N 1
ATOM 566 C CA . GLY A 1 73 ? -22.323 5.684 54.280 1.00 61.66 73 GLY A CA 1
ATOM 567 C C . GLY A 1 73 ? -20.966 6.414 54.308 1.00 61.66 73 GLY A C 1
ATOM 568 O O . GLY A 1 73 ? -20.546 7.010 53.313 1.00 61.66 73 GLY A O 1
ATOM 569 N N . PRO A 1 74 ? -20.252 6.372 55.446 1.00 62.00 74 PRO A N 1
ATOM 570 C CA . PRO A 1 74 ? -19.089 7.217 55.754 1.00 62.00 74 PRO A CA 1
ATOM 571 C C . PRO A 1 74 ? -17.875 7.109 54.803 1.00 62.00 74 PRO A C 1
ATOM 573 O O . PRO A 1 74 ? -16.909 7.846 54.982 1.00 62.00 74 PRO A O 1
ATOM 576 N N . ASP A 1 75 ? -17.914 6.265 53.770 1.00 63.78 75 ASP A N 1
ATOM 577 C CA . ASP A 1 75 ? -16.802 5.976 52.855 1.00 63.78 75 ASP A CA 1
ATOM 578 C C . ASP A 1 75 ? -16.717 6.871 51.605 1.00 63.78 75 ASP A C 1
ATOM 580 O O . ASP A 1 75 ? -16.068 6.529 50.616 1.00 63.78 75 ASP A O 1
ATOM 584 N N . SER A 1 76 ? -17.297 8.072 51.646 1.00 66.44 76 SER A N 1
ATOM 585 C CA . SER A 1 76 ? -17.074 9.079 50.602 1.00 66.44 76 SER A CA 1
ATOM 586 C C . SER A 1 76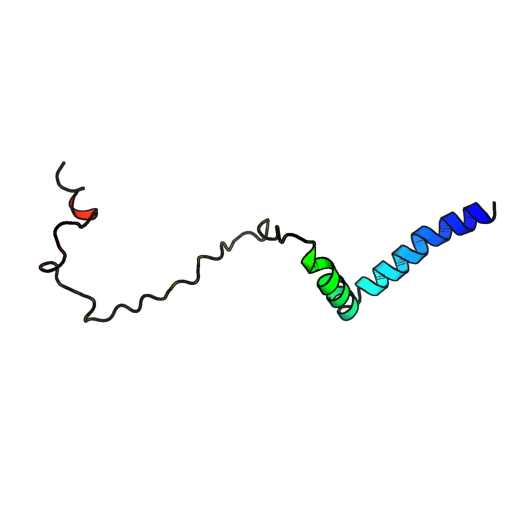 ? -15.599 9.536 50.578 1.00 66.44 76 SER A C 1
ATOM 588 O O . SER A 1 76 ? -15.127 10.129 51.555 1.00 66.44 76 SER A O 1
ATOM 590 N N . PRO A 1 77 ? -14.855 9.345 49.467 1.00 67.56 77 PRO A N 1
ATOM 591 C CA . PRO A 1 77 ? -13.460 9.787 49.361 1.00 67.56 77 PRO A CA 1
ATOM 592 C C . PRO A 1 77 ? -13.322 11.316 49.418 1.00 67.56 77 PRO A C 1
ATOM 594 O O . PRO A 1 77 ? -12.271 11.832 49.782 1.00 67.56 77 PRO A O 1
ATOM 597 N N . TRP A 1 78 ? -14.399 12.047 49.123 1.00 67.00 78 TRP A N 1
ATOM 598 C CA . TRP A 1 78 ? -14.432 13.509 49.103 1.00 67.00 78 TRP A CA 1
ATOM 599 C C . TRP A 1 78 ? -14.616 14.143 50.483 1.00 67.00 78 TRP A C 1
ATOM 601 O O . TRP A 1 78 ? -14.365 15.335 50.645 1.00 67.00 78 TRP A O 1
ATOM 611 N N . ARG A 1 79 ? -15.042 13.365 51.486 1.00 63.69 79 ARG A N 1
ATOM 612 C CA . ARG A 1 79 ? -15.210 13.856 52.859 1.00 63.69 79 ARG A CA 1
ATOM 613 C C . ARG A 1 79 ? -13.880 13.922 53.617 1.00 63.69 79 ARG A C 1
ATOM 615 O O . ARG A 1 79 ? -13.729 14.779 54.473 1.00 63.69 79 ARG A O 1
ATOM 622 N N . ARG A 1 80 ? -12.901 13.086 53.240 1.00 62.62 80 ARG A N 1
ATOM 623 C CA . ARG A 1 80 ? -11.584 12.982 53.903 1.00 62.62 80 ARG A CA 1
ATOM 624 C C . ARG A 1 80 ? -10.661 14.188 53.679 1.00 62.62 80 ARG A C 1
ATOM 626 O O . ARG A 1 80 ? -9.665 14.307 54.371 1.00 62.62 80 ARG A O 1
ATOM 633 N N . LEU A 1 81 ? -10.967 15.057 52.713 1.00 66.25 81 LEU A N 1
ATOM 634 C CA . LEU A 1 81 ? -10.115 16.193 52.328 1.00 66.25 81 LEU A CA 1
ATOM 635 C C . LEU A 1 81 ? -10.400 17.484 53.115 1.00 66.25 81 LEU A C 1
ATOM 637 O O . LEU A 1 81 ? -9.741 18.488 52.874 1.00 66.25 81 LEU A O 1
ATOM 641 N N . LYS A 1 82 ? -11.422 17.503 53.981 1.00 61.72 82 LYS A N 1
ATOM 642 C CA . LYS A 1 82 ? -11.850 18.717 54.702 1.00 61.72 82 LYS A CA 1
ATOM 643 C C . LYS A 1 82 ? -11.361 18.801 56.150 1.00 61.72 82 LYS A C 1
ATOM 645 O O . LYS A 1 82 ? -11.603 19.827 56.774 1.00 61.72 82 LYS A O 1
ATOM 650 N N . ASP A 1 83 ? -10.688 17.767 56.651 1.00 65.12 83 ASP A N 1
ATOM 651 C CA . ASP A 1 83 ? -10.321 17.646 58.068 1.00 65.12 83 ASP A CA 1
ATOM 652 C C . ASP A 1 83 ? -8.829 17.959 58.355 1.00 65.12 83 ASP A C 1
ATOM 654 O O . ASP A 1 83 ? -8.301 17.497 59.366 1.00 65.12 83 ASP A O 1
ATOM 658 N N . GLU A 1 84 ? -8.149 18.736 57.498 1.00 56.41 84 GLU A N 1
ATOM 659 C CA . GLU A 1 84 ? -6.794 19.283 57.751 1.00 56.41 84 GLU A CA 1
ATOM 660 C C . GLU A 1 84 ? -6.815 20.776 58.109 1.00 56.41 84 GLU A C 1
ATOM 662 O O . GLU A 1 84 ? -7.526 21.550 57.424 1.00 56.41 84 GLU A O 1
#

Secondary structure (DSSP, 8-state):
-HHHHHHHHHHHHHHHHHHHHHHSHHHHHHHHHHHTTT------S--TT-------------TTT---TTSS-TT-TTTTTS--

Foldseek 3Di:
DVVVVCVVCVVVVVVVVVVVQCVDPVSVVVVCVVCVVPDPCPVVPDPPDDDPPPPPPPPPDDPVNDDPPPPPPPPDPVVVVPPD

pLDDT: mean 72.02, std 13.94, range [46.22, 93.12]